Protein AF-A0A964UI06-F1 (afdb_monomer)

Mean predicted aligned error: 3.83 Å

Nearest PDB structures (foldseek):
  8apy-assembly1_A  TM=6.658E-01  e=3.697E+00  Gallus gallus
  7rxc-assembly1_K  TM=7.062E-01  e=7.215E+00  Gallus gallus
  7oye-assembly1_A  TM=6.646E-01  e=6.454E+00  Gallus gallus
  7bgn-assembly1_A  TM=5.496E-01  e=6.105E+00  Medicago truncatula
  2x0c-assembly1_A  TM=4.116E-01  e=6.824E+00  Mus musculus

Secondary structure (DSSP, 8-state):
--HHHHHHHHHHHHHHHHHHHHHHHHHHHHH-SSB-TT--HHHHHHHHHHHHHHHHHIIIII--HHHHHHHHHHHHHHHHHHHHHHHSPB-

Solvent-accessible surface area (backbone atoms only — not comparable to full-atom values): 4858 Å² total; per-residue (Å²): 130,57,74,68,61,49,49,53,52,52,48,52,48,47,20,55,49,44,37,60,66,37,42,66,56,43,52,52,58,69,72,39,84,46,39,63,84,86,60,56,63,69,61,46,50,53,51,30,51,55,27,44,51,48,22,50,43,23,62,76,70,65,67,45,67,67,55,26,52,26,33,41,28,48,24,52,36,39,43,52,45,47,53,54,50,70,74,31,52,77,117

Sequence (91 aa):
MDPIHLLALLYAINGLIAVLGYWPQIVKLYRAKERPEEFSLTGWSIWVYTTLITFTYATLINGDPLFMFVSGMYALGTVSIWALVLTRKRT

Stru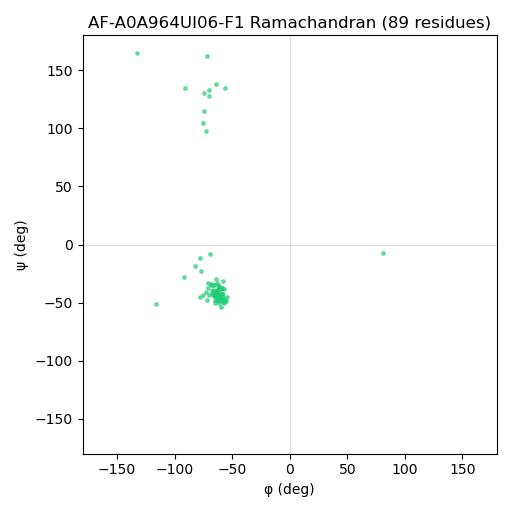cture (mmCIF, N/CA/C/O backbone):
data_AF-A0A964UI06-F1
#
_entry.id   AF-A0A964UI06-F1
#
loop_
_atom_site.group_PDB
_atom_site.id
_atom_site.type_symbol
_atom_site.label_atom_id
_atom_site.label_alt_id
_atom_site.label_comp_id
_atom_site.label_asym_id
_atom_site.label_entity_id
_atom_site.label_seq_id
_atom_site.pdbx_PDB_ins_code
_atom_site.Cartn_x
_atom_site.Cartn_y
_atom_site.Cartn_z
_atom_site.occupancy
_atom_site.B_iso_or_equiv
_atom_site.auth_seq_id
_atom_site.auth_comp_id
_atom_site.auth_asym_id
_atom_site.auth_atom_id
_atom_site.pdbx_PDB_model_num
ATOM 1 N N . MET A 1 1 ? 28.802 -0.885 -6.617 1.00 78.94 1 MET A N 1
ATOM 2 C CA . MET A 1 1 ? 27.411 -0.815 -7.105 1.00 78.94 1 MET A CA 1
ATOM 3 C C . MET A 1 1 ? 27.224 0.569 -7.683 1.00 78.94 1 MET A C 1
ATOM 5 O O . MET A 1 1 ? 27.572 1.527 -7.002 1.00 78.94 1 MET A O 1
ATOM 9 N N . ASP A 1 2 ? 26.800 0.680 -8.934 1.00 95.50 2 ASP A N 1
ATOM 10 C CA . ASP A 1 2 ? 26.488 1.973 -9.546 1.00 95.50 2 ASP A CA 1
ATOM 11 C C . ASP A 1 2 ? 25.188 2.567 -8.959 1.00 95.50 2 ASP A C 1
ATOM 13 O O . ASP A 1 2 ? 24.402 1.844 -8.333 1.00 95.50 2 ASP A O 1
ATOM 17 N N . PRO A 1 3 ? 24.950 3.880 -9.138 1.00 96.62 3 PRO A N 1
ATOM 18 C CA . PRO A 1 3 ? 23.816 4.562 -8.521 1.00 96.62 3 PRO A CA 1
ATOM 19 C C . PRO A 1 3 ? 22.444 3.982 -8.888 1.00 96.62 3 PRO A C 1
ATOM 21 O O . PRO A 1 3 ? 21.540 4.016 -8.056 1.00 96.62 3 PRO A O 1
ATOM 24 N N . ILE A 1 4 ? 22.280 3.431 -10.096 1.00 96.50 4 ILE A N 1
ATOM 25 C CA . ILE A 1 4 ? 20.993 2.907 -10.577 1.00 96.50 4 ILE A CA 1
ATOM 26 C C . ILE A 1 4 ? 20.648 1.613 -9.839 1.00 96.50 4 ILE A C 1
ATOM 28 O O . ILE A 1 4 ? 19.545 1.483 -9.305 1.00 96.50 4 ILE A O 1
ATOM 32 N N . HIS A 1 5 ? 21.601 0.685 -9.733 1.00 95.88 5 HIS A N 1
ATOM 33 C CA . HIS A 1 5 ? 21.389 -0.561 -8.992 1.00 95.88 5 HIS A CA 1
ATOM 34 C C . HIS A 1 5 ? 21.188 -0.316 -7.492 1.00 95.88 5 HIS A C 1
ATOM 36 O O . HIS A 1 5 ? 20.378 -1.000 -6.863 1.00 95.88 5 HIS A O 1
ATOM 42 N N . LEU A 1 6 ? 21.865 0.688 -6.924 1.00 97.44 6 LEU A N 1
ATOM 43 C CA . LEU A 1 6 ? 21.638 1.085 -5.534 1.00 97.44 6 LEU A CA 1
ATOM 44 C C . LEU A 1 6 ? 20.210 1.604 -5.326 1.00 97.44 6 LEU A C 1
ATOM 46 O O . LEU A 1 6 ? 19.545 1.196 -4.376 1.00 97.44 6 LEU A O 1
ATOM 50 N N . LEU A 1 7 ? 19.717 2.458 -6.226 1.00 97.69 7 LEU A N 1
ATOM 51 C CA . LEU A 1 7 ? 18.340 2.955 -6.197 1.00 97.69 7 LEU A CA 1
ATOM 52 C C . LEU A 1 7 ? 17.314 1.825 -6.328 1.00 97.69 7 LEU A C 1
ATOM 54 O O . LEU A 1 7 ? 16.356 1.794 -5.559 1.00 97.69 7 LEU A O 1
ATOM 58 N N . ALA A 1 8 ? 17.533 0.874 -7.238 1.00 97.31 8 ALA A N 1
ATOM 59 C CA . ALA A 1 8 ? 16.658 -0.286 -7.400 1.00 97.31 8 ALA A CA 1
ATOM 60 C C . ALA A 1 8 ? 16.598 -1.143 -6.123 1.00 97.31 8 ALA A C 1
ATOM 62 O O . ALA A 1 8 ? 15.515 -1.539 -5.688 1.00 97.31 8 ALA A O 1
ATOM 63 N N . LEU A 1 9 ? 17.746 -1.371 -5.475 1.00 97.69 9 LEU A N 1
ATOM 64 C CA . LEU A 1 9 ? 17.813 -2.096 -4.206 1.00 97.69 9 LEU A CA 1
ATOM 65 C C . LEU A 1 9 ? 17.074 -1.354 -3.084 1.00 97.69 9 LEU A C 1
ATOM 67 O O . LEU A 1 9 ? 16.269 -1.955 -2.374 1.00 97.69 9 LEU A O 1
ATOM 71 N N . LEU A 1 10 ? 17.313 -0.048 -2.934 1.00 97.94 10 LEU A N 1
ATOM 72 C CA . LEU A 1 10 ? 16.620 0.777 -1.940 1.00 97.94 10 LEU A CA 1
ATOM 73 C C . LEU A 1 10 ? 15.109 0.800 -2.185 1.00 97.94 10 LEU A C 1
ATOM 75 O O . LEU A 1 10 ? 14.328 0.737 -1.236 1.00 97.94 10 LEU A O 1
ATOM 79 N N . TYR A 1 11 ? 14.692 0.835 -3.448 1.00 97.62 11 TYR A N 1
ATOM 80 C CA . TYR A 1 11 ? 13.286 0.787 -3.819 1.00 97.62 11 TYR A CA 1
ATOM 81 C C . TYR A 1 11 ? 12.646 -0.572 -3.489 1.00 97.62 11 TYR A C 1
ATOM 83 O O . TYR A 1 11 ? 11.549 -0.608 -2.933 1.00 97.62 11 TYR A O 1
ATOM 91 N N . ALA A 1 12 ? 13.350 -1.686 -3.713 1.00 97.44 12 ALA A N 1
ATOM 92 C CA . ALA A 1 12 ? 12.896 -3.009 -3.275 1.00 97.44 12 ALA A CA 1
ATOM 93 C C . ALA A 1 12 ? 12.728 -3.073 -1.746 1.00 97.44 12 ALA A C 1
ATOM 95 O O . ALA A 1 12 ? 11.696 -3.521 -1.239 1.00 97.44 12 ALA A O 1
ATOM 96 N N . ILE A 1 13 ? 13.719 -2.566 -1.004 1.00 97.81 13 ILE A N 1
ATOM 97 C CA . ILE A 1 13 ? 13.682 -2.486 0.462 1.00 97.81 13 ILE A CA 1
ATOM 98 C C . ILE A 1 13 ? 12.518 -1.603 0.929 1.00 97.81 13 ILE A C 1
ATOM 100 O O . ILE A 1 13 ? 11.854 -1.949 1.904 1.00 97.81 13 ILE A O 1
ATOM 104 N N . ASN A 1 14 ? 12.215 -0.510 0.226 1.00 96.69 14 ASN A N 1
ATOM 105 C CA . ASN A 1 14 ? 11.081 0.355 0.546 1.00 96.69 14 ASN A CA 1
ATOM 106 C C . ASN A 1 14 ? 9.745 -0.412 0.554 1.00 96.69 14 ASN A C 1
ATOM 108 O O . ASN A 1 14 ? 8.930 -0.198 1.449 1.00 96.69 14 ASN A O 1
ATOM 112 N N . GLY A 1 15 ? 9.544 -1.362 -0.367 1.00 93.81 15 GLY A N 1
ATOM 113 C CA . GLY A 1 15 ? 8.373 -2.247 -0.340 1.00 93.81 15 GLY A CA 1
ATOM 114 C C . GLY A 1 15 ? 8.274 -3.069 0.954 1.00 93.81 15 GLY A C 1
ATOM 115 O O . GLY A 1 15 ? 7.206 -3.155 1.557 1.00 93.81 15 GLY A O 1
ATOM 116 N N . LEU A 1 16 ? 9.395 -3.613 1.436 1.00 94.69 16 LEU A N 1
ATOM 117 C CA . LEU A 1 16 ? 9.444 -4.353 2.705 1.00 94.69 16 LEU A CA 1
ATOM 118 C C . LEU A 1 16 ? 9.208 -3.438 3.914 1.00 94.69 16 LEU A C 1
ATOM 120 O O . LEU A 1 16 ? 8.450 -3.787 4.821 1.00 94.69 16 LEU A O 1
ATOM 124 N N . ILE A 1 17 ? 9.824 -2.252 3.912 1.00 95.81 17 ILE A N 1
ATOM 125 C CA . ILE A 1 17 ? 9.630 -1.235 4.951 1.00 95.81 17 ILE A CA 1
ATOM 126 C C . ILE A 1 17 ? 8.161 -0.818 5.021 1.00 95.81 17 ILE A C 1
ATOM 128 O O . ILE A 1 17 ? 7.650 -0.651 6.124 1.00 95.81 17 ILE A O 1
ATOM 132 N N . ALA A 1 18 ? 7.462 -0.704 3.888 1.00 91.50 18 ALA A N 1
ATOM 133 C CA . ALA A 1 18 ? 6.040 -0.377 3.875 1.00 91.50 18 ALA A CA 1
ATOM 134 C C . ALA A 1 18 ? 5.225 -1.393 4.694 1.00 91.50 18 ALA A C 1
ATOM 136 O O . ALA A 1 18 ? 4.504 -1.001 5.611 1.00 91.50 18 ALA A O 1
ATOM 137 N N . VAL A 1 19 ? 5.402 -2.699 4.453 1.00 90.94 19 VAL A N 1
A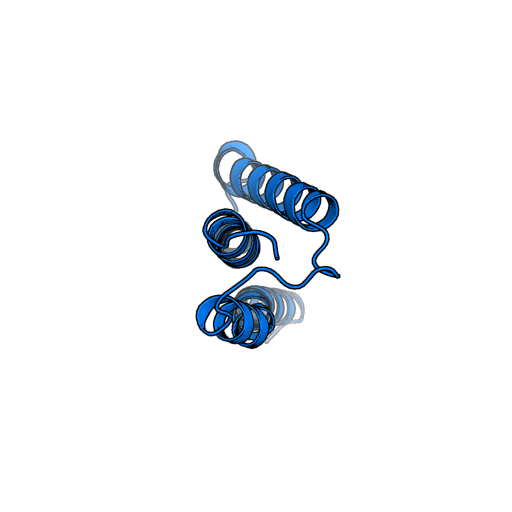TOM 138 C CA . VAL A 1 19 ? 4.710 -3.758 5.219 1.00 90.94 19 VAL A CA 1
ATOM 139 C C . VAL A 1 19 ? 5.057 -3.697 6.706 1.00 90.94 19 VAL A C 1
ATOM 141 O O . VAL A 1 19 ? 4.161 -3.757 7.552 1.00 90.94 19 VAL A O 1
ATOM 144 N N . LEU A 1 20 ? 6.340 -3.530 7.037 1.00 93.25 20 LEU A N 1
ATOM 145 C CA . LEU A 1 20 ? 6.783 -3.380 8.426 1.00 93.25 20 LEU A CA 1
ATOM 146 C C . LEU A 1 20 ? 6.197 -2.125 9.086 1.00 93.25 20 LEU A C 1
ATOM 148 O O . LEU A 1 20 ? 5.861 -2.160 10.267 1.00 93.25 20 LEU A O 1
ATOM 152 N N . GLY A 1 21 ? 6.019 -1.041 8.332 1.00 93.31 21 GLY A N 1
ATOM 153 C CA . GLY A 1 21 ? 5.382 0.190 8.794 1.00 93.31 21 GLY A CA 1
ATOM 154 C C . GLY A 1 21 ? 3.896 0.009 9.105 1.00 93.31 21 GLY A C 1
ATOM 155 O O . GLY A 1 21 ? 3.395 0.585 10.070 1.00 93.31 21 GLY A O 1
ATOM 156 N N . TYR A 1 22 ? 3.196 -0.843 8.353 1.00 93.19 22 TYR A N 1
ATOM 157 C CA . TYR A 1 22 ? 1.796 -1.185 8.624 1.00 93.19 22 TYR A CA 1
ATOM 158 C C . TYR A 1 22 ? 1.629 -2.171 9.791 1.00 93.19 22 TYR A C 1
ATOM 160 O O . TYR A 1 22 ? 0.570 -2.203 10.424 1.00 93.19 22 TYR A O 1
ATOM 168 N N . TRP A 1 23 ? 2.663 -2.953 10.118 1.00 93.38 23 TRP A N 1
ATOM 169 C CA . TRP A 1 23 ? 2.593 -4.024 11.116 1.00 93.38 23 TRP A CA 1
ATOM 170 C C . TRP A 1 23 ? 2.098 -3.579 12.507 1.00 93.38 23 TRP A C 1
ATOM 172 O O . TRP A 1 23 ? 1.160 -4.202 13.017 1.00 93.38 23 TRP A O 1
ATOM 182 N N . PRO A 1 24 ? 2.610 -2.495 13.133 1.00 92.88 24 PRO A N 1
ATOM 183 C CA . PRO A 1 24 ? 2.119 -2.047 14.437 1.00 92.88 24 PRO A CA 1
ATOM 184 C C . PRO A 1 24 ? 0.627 -1.705 14.422 1.00 92.88 24 PRO A C 1
ATOM 186 O O . PRO A 1 24 ? -0.098 -2.010 15.372 1.00 92.88 24 PRO A O 1
ATOM 189 N N . GLN A 1 25 ? 0.151 -1.105 13.329 1.00 90.81 25 GLN A N 1
ATOM 190 C CA . GLN A 1 25 ? -1.246 -0.722 13.176 1.00 90.81 25 GLN A CA 1
ATOM 191 C C . GLN A 1 25 ? -2.149 -1.940 12.963 1.00 90.81 25 GLN A C 1
ATOM 193 O O . GLN A 1 25 ? -3.210 -2.021 13.584 1.00 90.81 25 GLN A O 1
ATOM 198 N N . ILE A 1 26 ? -1.700 -2.912 12.165 1.00 92.00 26 ILE A N 1
ATOM 199 C CA . ILE A 1 26 ? -2.363 -4.210 11.989 1.00 92.00 26 ILE A CA 1
ATOM 200 C C . ILE A 1 26 ? -2.498 -4.917 13.340 1.00 92.00 26 ILE A C 1
ATOM 202 O O . ILE A 1 26 ? -3.600 -5.312 13.711 1.00 92.00 26 ILE A O 1
ATOM 206 N N . VAL A 1 27 ? -1.418 -5.015 14.123 1.00 92.94 27 VAL A N 1
ATOM 207 C CA . VAL A 1 27 ? -1.442 -5.657 15.450 1.00 92.94 27 VAL A CA 1
ATOM 208 C C . VAL A 1 27 ? -2.379 -4.921 16.409 1.00 92.94 27 VAL A C 1
ATOM 210 O O . VAL A 1 27 ? -3.162 -5.567 17.113 1.00 92.94 27 VAL A O 1
ATOM 213 N N . LYS A 1 28 ? -2.343 -3.582 16.427 1.00 90.12 28 LYS A N 1
ATOM 214 C CA . LYS A 1 28 ? -3.238 -2.763 17.258 1.00 90.12 28 LYS A CA 1
ATOM 215 C C . LYS A 1 28 ? -4.707 -3.025 16.914 1.00 90.12 28 LYS A C 1
ATOM 217 O O . LYS A 1 28 ? -5.496 -3.292 17.815 1.00 90.12 28 LYS A O 1
ATOM 222 N N . LEU A 1 29 ? -5.064 -3.006 15.629 1.00 89.31 29 LEU A N 1
ATOM 223 C CA . LEU A 1 29 ? -6.428 -3.269 15.149 1.00 89.31 29 LEU A CA 1
ATOM 224 C C . LEU A 1 29 ? -6.858 -4.724 15.345 1.00 89.31 29 LEU A C 1
ATOM 226 O O . LEU A 1 29 ? -8.026 -4.995 15.610 1.00 89.31 29 LEU A O 1
ATOM 230 N N . TYR A 1 30 ? -5.925 -5.666 15.227 1.00 89.44 30 TYR A N 1
ATOM 231 C CA . TYR A 1 30 ? -6.198 -7.080 15.443 1.00 89.44 30 TYR A CA 1
ATOM 232 C C . TYR A 1 30 ? -6.542 -7.380 16.908 1.00 89.44 30 TYR A C 1
ATOM 234 O O . TYR A 1 30 ? -7.434 -8.184 17.185 1.00 89.44 30 TYR A O 1
ATOM 242 N N . ARG A 1 31 ? -5.852 -6.715 17.842 1.00 89.94 31 ARG A N 1
ATOM 243 C CA . ARG A 1 31 ? -6.072 -6.852 19.291 1.00 89.94 31 ARG A CA 1
ATOM 244 C C . ARG A 1 31 ? -7.229 -5.999 19.816 1.00 89.94 31 ARG A C 1
ATOM 246 O O . ARG A 1 31 ? -7.725 -6.269 20.907 1.00 89.94 31 ARG A O 1
ATOM 253 N N . ALA A 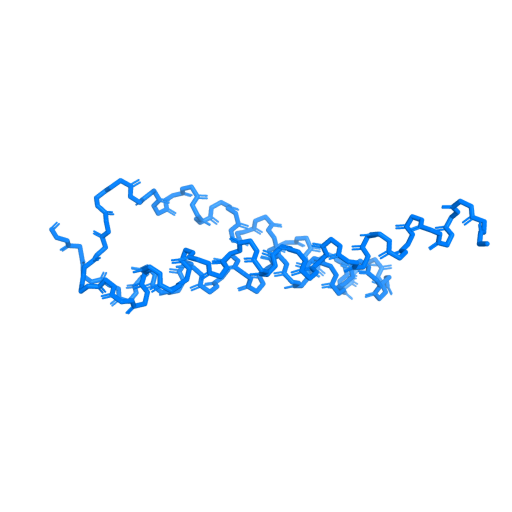1 32 ? -7.655 -4.980 19.074 1.00 86.00 32 ALA A N 1
ATOM 254 C CA . ALA A 1 32 ? -8.777 -4.139 19.461 1.00 86.00 32 ALA A CA 1
ATOM 255 C C . ALA A 1 32 ? -10.105 -4.912 19.357 1.00 86.00 32 ALA A C 1
ATOM 257 O O . ALA A 1 32 ? -10.385 -5.574 18.355 1.00 86.00 32 ALA A O 1
ATOM 258 N N . LYS A 1 33 ? -10.939 -4.825 20.403 1.00 79.88 33 LYS A N 1
ATOM 259 C CA . LYS A 1 33 ? -12.293 -5.411 20.396 1.00 79.88 33 LYS A CA 1
ATOM 260 C C . LYS A 1 33 ? -13.234 -4.645 19.467 1.00 79.88 33 LYS A C 1
ATOM 262 O O . LYS A 1 33 ? -14.089 -5.246 18.823 1.00 79.88 33 LYS A O 1
ATOM 267 N N . GLU A 1 34 ? -13.020 -3.341 19.364 1.00 82.62 34 GLU A N 1
ATOM 268 C CA . GLU A 1 34 ? -13.822 -2.409 18.580 1.00 82.62 34 GLU A CA 1
ATOM 269 C C . GLU A 1 34 ? -12.926 -1.499 17.745 1.00 82.62 34 GLU A C 1
ATOM 271 O O . GLU A 1 34 ? -11.711 -1.405 17.958 1.00 82.62 34 GLU A O 1
ATOM 276 N N . ARG A 1 35 ? -13.528 -0.835 16.760 1.00 78.94 35 ARG A N 1
ATOM 277 C CA . ARG A 1 35 ? -12.816 0.125 15.924 1.00 78.94 35 ARG A CA 1
ATOM 278 C C . ARG A 1 35 ? -12.554 1.422 16.708 1.00 78.94 35 ARG A C 1
ATOM 280 O O . ARG A 1 35 ? -13.521 1.998 17.193 1.00 78.94 35 ARG A O 1
ATOM 287 N N . PRO A 1 36 ? -11.316 1.957 16.731 1.00 78.06 36 PRO A N 1
ATOM 288 C CA . PRO A 1 36 ? -11.055 3.277 17.307 1.00 78.06 36 PRO A CA 1
ATOM 289 C C . PRO A 1 36 ? -11.920 4.357 16.637 1.00 78.06 36 PRO A C 1
ATOM 291 O O . PRO A 1 36 ? -11.998 4.390 15.406 1.00 78.06 36 PRO A O 1
ATOM 294 N N . GLU A 1 37 ? -12.538 5.253 17.410 1.00 76.19 37 GLU A N 1
ATOM 295 C CA . GLU A 1 37 ? -13.386 6.330 16.867 1.00 76.19 37 GLU A CA 1
ATOM 296 C C . GLU A 1 37 ? -12.625 7.255 15.908 1.00 76.19 37 GLU A C 1
ATOM 298 O O . GLU A 1 37 ? -13.147 7.636 14.862 1.00 76.19 37 GLU A O 1
ATOM 303 N N . GLU A 1 38 ? -11.356 7.531 16.216 1.00 80.44 38 GLU A N 1
ATOM 304 C CA . GLU A 1 38 ? -10.452 8.363 15.411 1.00 80.44 38 GLU A CA 1
ATOM 305 C C . GLU A 1 38 ? -10.040 7.706 14.080 1.00 80.44 38 GLU A C 1
ATOM 307 O O . GLU A 1 38 ? -9.389 8.328 13.236 1.00 80.44 38 GLU A O 1
ATOM 312 N N . PHE A 1 39 ? -10.390 6.435 13.861 1.00 83.81 39 PHE A N 1
ATOM 313 C CA . PHE A 1 39 ? -10.014 5.730 12.645 1.00 83.81 39 PHE A CA 1
ATOM 314 C C . PHE A 1 39 ? -10.872 6.181 11.452 1.00 83.81 39 PHE A C 1
ATOM 316 O O . PHE A 1 39 ? -12.021 5.763 11.280 1.00 83.81 39 PHE A O 1
ATOM 323 N N . SER A 1 40 ? -10.281 6.993 10.572 1.00 87.81 40 SER A N 1
ATOM 324 C CA . SER A 1 40 ? -10.937 7.470 9.349 1.00 87.81 40 SER A CA 1
ATOM 325 C C . SER A 1 40 ? -11.064 6.367 8.294 1.00 87.81 40 SER A C 1
ATOM 327 O O . SER A 1 40 ? -10.144 6.122 7.512 1.00 87.81 40 SER A O 1
ATOM 329 N N . LEU A 1 41 ? -12.235 5.725 8.230 1.00 86.12 41 LEU A N 1
ATOM 330 C CA . LEU A 1 41 ? -12.563 4.777 7.159 1.00 86.12 41 LEU A CA 1
ATOM 331 C C . LEU A 1 41 ? -12.390 5.397 5.772 1.00 86.12 41 LEU A C 1
ATOM 333 O O . LEU A 1 41 ? -11.796 4.772 4.903 1.00 86.12 41 LEU A O 1
ATOM 337 N N . THR A 1 42 ? -12.881 6.620 5.571 1.00 90.44 42 THR A N 1
ATOM 338 C CA . THR A 1 42 ? -12.800 7.312 4.279 1.00 90.44 42 THR A CA 1
ATOM 339 C C . THR A 1 42 ? -11.352 7.524 3.852 1.00 90.44 42 THR A C 1
ATOM 341 O O . THR A 1 42 ? -11.011 7.246 2.705 1.00 90.44 42 THR A O 1
ATOM 344 N N . GLY A 1 43 ? -10.486 7.953 4.776 1.00 91.44 43 GLY A N 1
ATOM 345 C CA . GLY A 1 43 ? -9.063 8.136 4.492 1.00 91.44 43 GLY A CA 1
ATOM 346 C C . GLY A 1 43 ? -8.390 6.829 4.077 1.00 91.44 43 GLY A C 1
ATOM 347 O O . GLY A 1 43 ? -7.692 6.786 3.067 1.00 91.44 43 GLY A O 1
ATOM 348 N N . TRP A 1 44 ? -8.653 5.740 4.802 1.00 91.94 44 TRP A N 1
ATOM 349 C CA . TRP A 1 44 ? -8.101 4.427 4.457 1.00 91.94 44 TRP A CA 1
ATOM 350 C C . TRP A 1 44 ? -8.674 3.851 3.162 1.00 91.94 44 TRP A C 1
ATOM 352 O O . TRP A 1 44 ? -7.923 3.242 2.405 1.00 91.94 44 TRP A O 1
ATOM 362 N N . SER A 1 45 ? -9.949 4.096 2.853 1.00 93.75 45 SER A N 1
ATOM 363 C CA . SER A 1 45 ? -10.536 3.717 1.564 1.00 93.75 45 SER A CA 1
ATOM 364 C C . SER A 1 45 ? -9.802 4.383 0.398 1.00 93.75 45 SER A C 1
ATOM 366 O O . SER A 1 45 ? -9.503 3.713 -0.584 1.00 93.75 45 SER A O 1
ATOM 368 N N . ILE A 1 46 ? -9.456 5.673 0.509 1.00 96.50 46 ILE A N 1
ATOM 369 C CA . ILE A 1 46 ? -8.685 6.376 -0.532 1.00 96.50 46 ILE A CA 1
ATOM 370 C C . ILE A 1 46 ? -7.335 5.685 -0.754 1.00 96.50 46 ILE A C 1
ATOM 372 O O . ILE A 1 46 ? -6.991 5.392 -1.895 1.00 96.50 46 ILE A O 1
ATOM 376 N N . TRP A 1 47 ? -6.605 5.365 0.318 1.00 95.75 47 TRP A N 1
ATOM 377 C CA . TRP A 1 47 ? -5.321 4.660 0.223 1.00 95.75 47 TRP A CA 1
ATOM 378 C C . TRP A 1 47 ? -5.437 3.265 -0.393 1.00 95.75 47 TRP A C 1
ATOM 380 O O . TRP A 1 47 ? -4.584 2.869 -1.186 1.00 95.75 47 TRP A O 1
ATOM 390 N N . VAL A 1 48 ? -6.494 2.523 -0.066 1.00 96.50 48 VAL A N 1
ATOM 391 C CA . VAL A 1 48 ? -6.765 1.225 -0.697 1.00 96.50 48 VAL A CA 1
ATOM 392 C C . VAL A 1 48 ? -6.988 1.396 -2.197 1.00 96.50 48 VAL A C 1
ATOM 394 O O . VAL A 1 48 ? -6.336 0.721 -2.989 1.00 96.50 48 VAL A O 1
ATOM 397 N N . TYR A 1 49 ? -7.854 2.323 -2.616 1.00 97.62 49 TYR A N 1
ATOM 398 C CA . TYR A 1 49 ? -8.123 2.524 -4.040 1.00 97.62 49 TYR A CA 1
ATOM 399 C C . TYR A 1 49 ? -6.877 2.966 -4.810 1.00 97.62 49 TYR A C 1
ATOM 401 O O . TYR A 1 49 ? -6.595 2.416 -5.873 1.00 97.62 49 TYR A O 1
ATOM 409 N N . THR A 1 50 ? -6.102 3.915 -4.284 1.00 98.00 50 THR A N 1
ATOM 410 C CA . THR A 1 50 ? -4.907 4.412 -4.981 1.00 98.00 50 THR A CA 1
ATOM 411 C C . THR A 1 50 ? -3.833 3.336 -5.113 1.00 98.00 50 THR A C 1
ATOM 413 O O . THR A 1 50 ? -3.252 3.179 -6.190 1.00 98.00 50 THR A O 1
ATOM 416 N N . THR A 1 51 ? -3.589 2.549 -4.064 1.00 97.69 51 THR A N 1
ATOM 417 C CA . THR A 1 51 ? -2.592 1.467 -4.106 1.00 97.69 51 THR A CA 1
ATOM 418 C C . THR A 1 51 ? -3.039 0.297 -4.980 1.00 97.69 51 THR A C 1
ATOM 420 O O . THR A 1 51 ? -2.220 -0.225 -5.734 1.00 97.69 51 THR A O 1
ATOM 423 N N . LEU A 1 52 ? -4.329 -0.061 -4.978 1.00 98.25 52 LEU A N 1
ATOM 424 C CA . LEU A 1 52 ? -4.878 -1.075 -5.885 1.00 98.25 52 LEU A CA 1
ATOM 425 C C . LEU A 1 52 ? -4.807 -0.640 -7.350 1.00 98.25 52 LEU A C 1
ATOM 427 O O . LEU A 1 52 ? -4.389 -1.437 -8.189 1.00 98.25 52 LEU A O 1
ATOM 431 N N . ILE A 1 53 ? -5.157 0.610 -7.670 1.00 98.56 53 ILE A N 1
ATOM 432 C CA . ILE A 1 53 ? -5.009 1.153 -9.030 1.00 98.56 53 ILE A CA 1
ATOM 433 C C . ILE A 1 53 ? -3.536 1.116 -9.448 1.00 98.56 53 ILE A C 1
ATOM 435 O O . ILE A 1 53 ? -3.226 0.654 -10.542 1.00 98.56 53 ILE A O 1
ATOM 439 N N . THR A 1 54 ? -2.626 1.534 -8.565 1.00 98.44 54 THR A N 1
ATOM 440 C CA . THR A 1 54 ? -1.181 1.541 -8.840 1.00 98.44 54 THR A CA 1
ATOM 441 C C . THR A 1 54 ? -0.648 0.133 -9.096 1.00 98.44 54 THR A C 1
ATOM 443 O O . THR A 1 54 ? 0.055 -0.083 -10.079 1.00 98.44 54 THR A O 1
ATOM 446 N N . PHE A 1 55 ? -1.014 -0.839 -8.259 1.00 98.44 55 PHE A N 1
ATOM 447 C CA . PHE A 1 55 ? -0.609 -2.233 -8.436 1.00 98.44 55 PHE A CA 1
ATOM 448 C C . PHE A 1 55 ? -1.211 -2.850 -9.706 1.00 98.44 55 PHE A C 1
ATOM 450 O O . PHE A 1 55 ? -0.519 -3.534 -10.459 1.00 98.44 55 PHE A O 1
ATOM 457 N N . THR A 1 56 ? -2.479 -2.558 -10.000 1.00 98.50 56 THR A N 1
ATOM 458 C CA . THR A 1 56 ? -3.147 -3.016 -11.229 1.00 98.50 56 THR A CA 1
ATOM 459 C C . THR A 1 56 ? -2.481 -2.423 -12.471 1.00 98.50 56 THR A C 1
ATOM 461 O O . THR A 1 56 ? -2.230 -3.129 -13.441 1.00 98.50 56 THR A O 1
ATOM 464 N N . TYR A 1 57 ? -2.117 -1.142 -12.437 1.00 98.56 57 TYR A N 1
ATOM 465 C CA . TYR A 1 57 ? -1.354 -0.507 -13.509 1.00 98.56 57 TYR A CA 1
ATOM 466 C C . TYR A 1 57 ? 0.0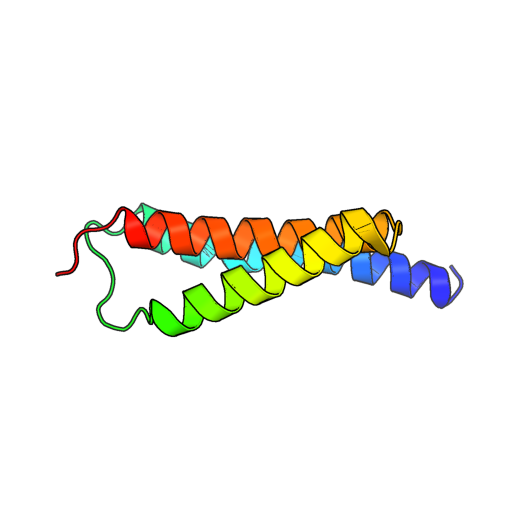40 -1.135 -13.661 1.00 98.56 57 TYR A C 1
ATOM 468 O O . TYR A 1 57 ? 0.451 -1.459 -14.776 1.00 98.56 57 TYR A O 1
ATOM 476 N N . ALA A 1 58 ? 0.754 -1.353 -12.552 1.00 98.38 58 ALA A N 1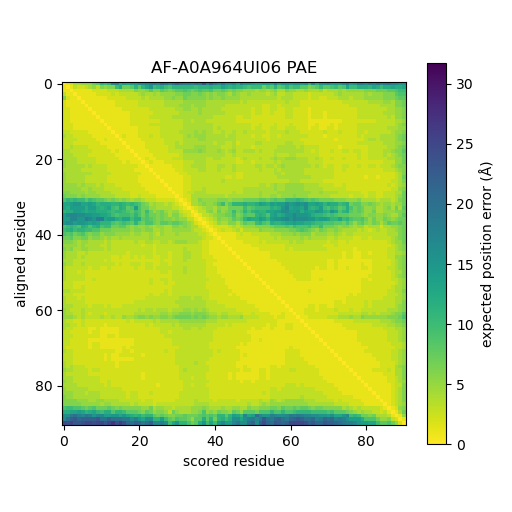
ATOM 477 C CA . ALA A 1 58 ? 2.076 -1.973 -12.567 1.00 98.38 58 ALA A CA 1
ATOM 478 C C . ALA A 1 58 ? 2.040 -3.372 -13.203 1.00 98.38 58 ALA A C 1
ATOM 480 O O . ALA A 1 58 ? 2.908 -3.706 -14.008 1.00 98.38 58 ALA A O 1
ATOM 481 N N . THR A 1 59 ? 1.015 -4.159 -12.867 1.00 98.31 59 THR A N 1
ATOM 482 C CA . THR A 1 59 ? 0.844 -5.548 -13.318 1.00 98.31 59 THR A CA 1
ATOM 483 C C . THR A 1 59 ? 0.325 -5.670 -14.748 1.00 98.31 59 THR A C 1
ATOM 485 O O . THR A 1 59 ? 0.857 -6.475 -15.507 1.00 98.31 59 THR A O 1
ATOM 488 N N . LEU A 1 60 ? -0.691 -4.891 -15.131 1.00 98.31 60 LEU A N 1
ATOM 489 C CA . LEU A 1 60 ? -1.369 -5.048 -16.424 1.00 98.31 60 LEU A CA 1
ATOM 490 C C . LEU A 1 60 ? -0.783 -4.186 -17.544 1.00 98.31 60 LEU A C 1
ATOM 492 O O . LEU A 1 60 ? -0.918 -4.550 -18.708 1.00 98.31 60 LEU A O 1
ATOM 496 N N . ILE A 1 61 ? -0.177 -3.042 -17.210 1.00 98.31 61 ILE A N 1
ATOM 497 C CA . ILE A 1 61 ? 0.270 -2.051 -18.200 1.00 98.31 61 ILE A CA 1
ATOM 498 C C . ILE A 1 61 ? 1.790 -1.891 -18.182 1.00 98.31 61 ILE A C 1
ATOM 500 O O . ILE A 1 61 ? 2.417 -1.967 -19.234 1.00 98.31 61 ILE A O 1
ATOM 504 N N . ASN A 1 62 ? 2.393 -1.668 -17.009 1.00 98.06 62 ASN A N 1
ATOM 505 C CA . ASN A 1 62 ? 3.813 -1.313 -16.936 1.00 98.06 62 ASN A CA 1
ATOM 506 C C . ASN A 1 62 ? 4.760 -2.499 -17.176 1.00 98.06 62 ASN A C 1
ATOM 508 O O . ASN A 1 62 ? 5.771 -2.349 -17.853 1.00 98.06 62 ASN A O 1
ATOM 512 N N . GLY A 1 63 ? 4.483 -3.667 -16.591 1.00 96.69 63 GLY A N 1
ATOM 513 C CA . GLY A 1 63 ? 5.309 -4.860 -16.805 1.00 96.69 63 GLY A CA 1
ATOM 514 C C . GLY A 1 63 ? 6.597 -4.949 -15.966 1.00 96.69 63 GLY A C 1
ATOM 515 O O . GLY A 1 63 ? 7.229 -6.000 -15.970 1.00 96.69 63 GLY A O 1
ATOM 516 N N . ASP A 1 64 ? 6.974 -3.908 -15.212 1.00 97.56 64 ASP A N 1
ATOM 517 C CA . ASP A 1 64 ? 8.172 -3.903 -14.351 1.00 97.56 64 ASP A CA 1
ATOM 518 C C . ASP A 1 64 ? 7.972 -4.746 -13.067 1.00 97.56 64 ASP A C 1
ATOM 520 O O . ASP A 1 64 ? 7.178 -4.352 -12.202 1.00 97.56 64 ASP A O 1
ATOM 524 N N . PRO A 1 65 ? 8.717 -5.857 -12.877 1.00 97.81 65 PRO A N 1
ATOM 525 C CA . PRO A 1 65 ? 8.565 -6.728 -11.710 1.00 97.81 65 PRO A CA 1
ATOM 526 C C . PRO A 1 65 ? 8.899 -6.057 -10.373 1.00 97.81 65 PRO A C 1
ATOM 528 O O . PRO A 1 65 ? 8.280 -6.371 -9.354 1.00 97.81 65 PRO A O 1
ATOM 531 N N . LEU A 1 66 ? 9.863 -5.134 -10.352 1.00 98.00 66 LEU A N 1
ATOM 532 C CA . LEU A 1 66 ? 10.238 -4.407 -9.145 1.00 98.00 66 LEU A CA 1
ATOM 533 C C . LEU A 1 66 ? 9.122 -3.435 -8.752 1.00 98.00 66 LEU A C 1
ATOM 535 O O . LEU A 1 66 ? 8.736 -3.380 -7.581 1.00 98.00 66 LEU A O 1
ATOM 539 N N . PHE A 1 67 ? 8.545 -2.721 -9.721 1.00 98.31 67 PHE A N 1
ATOM 540 C CA . PHE A 1 67 ? 7.398 -1.857 -9.442 1.00 98.31 67 PHE A CA 1
ATOM 541 C C . PHE A 1 67 ? 6.166 -2.656 -9.007 1.00 98.31 67 PHE A C 1
ATOM 543 O O . PHE A 1 67 ? 5.488 -2.260 -8.055 1.00 98.31 67 PHE A O 1
ATOM 550 N N . MET A 1 68 ? 5.894 -3.799 -9.645 1.00 98.38 68 MET A N 1
ATOM 551 C CA . MET A 1 68 ? 4.826 -4.713 -9.223 1.00 98.38 68 MET A CA 1
ATOM 552 C C . MET A 1 68 ? 5.021 -5.171 -7.779 1.00 98.38 68 MET A C 1
ATOM 554 O O . MET A 1 68 ? 4.083 -5.110 -6.987 1.00 98.38 68 MET A O 1
ATOM 558 N N . PHE A 1 69 ? 6.237 -5.591 -7.419 1.00 98.12 69 PHE A N 1
ATOM 559 C CA . PHE A 1 69 ? 6.554 -6.025 -6.062 1.00 98.12 69 PHE A CA 1
ATOM 560 C C . PHE A 1 69 ? 6.298 -4.908 -5.046 1.00 98.12 69 PHE A C 1
ATOM 562 O O . PHE A 1 69 ? 5.543 -5.101 -4.093 1.00 98.12 69 PHE A O 1
ATOM 569 N N . VAL A 1 70 ? 6.877 -3.723 -5.264 1.00 98.12 70 VAL A N 1
ATOM 570 C CA . VAL A 1 70 ? 6.764 -2.612 -4.311 1.00 98.12 70 VAL A CA 1
ATOM 571 C C . VAL A 1 70 ? 5.316 -2.141 -4.192 1.00 98.12 70 VAL A C 1
ATOM 573 O O . VAL A 1 70 ? 4.792 -2.078 -3.082 1.00 98.12 70 VAL A O 1
ATOM 576 N N . SER A 1 71 ? 4.632 -1.871 -5.306 1.00 98.25 71 SER A N 1
ATOM 577 C CA . SER A 1 71 ? 3.222 -1.448 -5.279 1.00 98.25 71 SER A CA 1
ATOM 578 C C . SER A 1 71 ? 2.298 -2.511 -4.670 1.00 98.25 71 SER A C 1
ATOM 580 O O . SER A 1 71 ? 1.386 -2.163 -3.917 1.00 98.25 71 SER A O 1
ATOM 582 N N . GLY A 1 72 ? 2.578 -3.797 -4.900 1.00 98.06 72 GLY A N 1
ATOM 583 C CA . GLY A 1 72 ? 1.866 -4.915 -4.283 1.00 98.06 72 GLY A CA 1
ATOM 584 C C . GLY A 1 72 ? 2.020 -4.957 -2.762 1.00 98.06 72 GLY A C 1
ATOM 585 O O . GLY A 1 72 ? 1.040 -5.193 -2.058 1.00 98.06 72 GLY A O 1
ATOM 586 N N . MET A 1 73 ? 3.207 -4.650 -2.230 1.00 97.94 73 MET A N 1
ATOM 587 C CA . MET A 1 73 ? 3.431 -4.549 -0.780 1.00 97.94 73 MET A CA 1
ATOM 588 C C . MET A 1 73 ? 2.625 -3.406 -0.137 1.00 97.94 73 MET A C 1
ATOM 590 O O . MET A 1 73 ? 2.045 -3.583 0.939 1.00 97.94 73 MET A O 1
ATOM 594 N N . TYR A 1 74 ? 2.522 -2.253 -0.807 1.00 97.31 74 TYR A N 1
ATOM 595 C CA . TYR A 1 74 ? 1.662 -1.149 -0.356 1.00 97.31 74 TYR A CA 1
ATOM 596 C C . TYR A 1 74 ? 0.173 -1.519 -0.403 1.00 97.31 74 TYR A C 1
ATOM 598 O O . TYR A 1 74 ? -0.564 -1.254 0.554 1.00 97.31 74 TYR A O 1
ATOM 606 N N . ALA A 1 75 ? -0.272 -2.156 -1.489 1.00 97.69 75 ALA A N 1
ATOM 607 C CA . ALA A 1 75 ? -1.646 -2.633 -1.618 1.00 97.69 75 ALA A CA 1
ATOM 608 C C . ALA A 1 75 ? -1.981 -3.658 -0.523 1.00 97.69 75 ALA A C 1
ATOM 610 O O . ALA A 1 75 ? -2.998 -3.526 0.153 1.00 97.69 75 ALA A O 1
ATOM 611 N N . LEU A 1 76 ? -1.090 -4.620 -0.264 1.00 96.69 76 LEU A N 1
ATOM 612 C CA . LEU A 1 76 ? -1.257 -5.618 0.792 1.00 96.69 76 LEU A CA 1
ATOM 613 C C . LEU A 1 76 ? -1.457 -4.967 2.167 1.00 96.69 76 LEU A C 1
ATOM 615 O O . LEU A 1 76 ? -2.386 -5.328 2.893 1.00 96.69 76 LEU A O 1
ATOM 619 N N . GLY A 1 77 ? -0.607 -4.006 2.529 1.00 95.19 77 GLY A N 1
ATOM 620 C CA . GLY A 1 77 ? -0.676 -3.343 3.829 1.00 95.19 77 GLY A CA 1
ATOM 621 C C . GLY A 1 77 ? -1.954 -2.526 4.027 1.00 95.19 77 GLY A C 1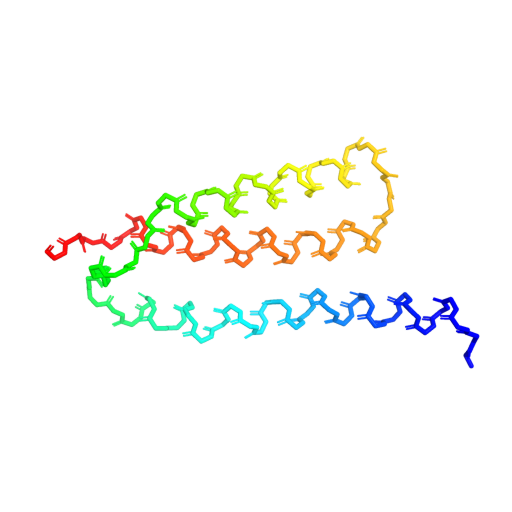
ATOM 622 O O . GLY A 1 77 ? -2.646 -2.682 5.038 1.00 95.19 77 GLY A O 1
ATOM 623 N N . THR A 1 78 ? -2.308 -1.700 3.042 1.00 95.75 78 THR A N 1
ATOM 624 C CA . THR A 1 78 ? -3.516 -0.860 3.105 1.00 95.75 78 THR A CA 1
ATOM 625 C C . THR A 1 78 ? -4.799 -1.692 3.097 1.00 95.75 78 THR A C 1
ATOM 627 O O . THR A 1 78 ? -5.680 -1.450 3.927 1.00 95.75 78 THR A O 1
ATOM 630 N N . VAL A 1 79 ? -4.885 -2.719 2.242 1.00 95.56 79 VAL A N 1
ATOM 631 C CA . VAL A 1 79 ? -6.023 -3.652 2.198 1.00 95.56 79 VAL A CA 1
ATOM 632 C C . VAL A 1 79 ? -6.152 -4.415 3.513 1.00 95.56 79 VAL A C 1
ATOM 634 O O . VAL A 1 79 ? -7.261 -4.534 4.028 1.00 95.56 79 VAL A O 1
ATOM 637 N N . SER A 1 80 ? -5.045 -4.878 4.101 1.00 94.38 80 SER A N 1
ATOM 638 C CA . SER A 1 80 ? -5.069 -5.598 5.384 1.00 94.38 80 SER A CA 1
ATOM 639 C C . SER A 1 80 ? -5.633 -4.735 6.511 1.00 94.38 80 SER A C 1
ATOM 641 O O . SER A 1 80 ? -6.492 -5.183 7.273 1.00 94.38 80 SER A O 1
ATOM 643 N N . ILE A 1 81 ? -5.186 -3.480 6.606 1.00 93.19 81 ILE A N 1
ATOM 644 C CA . ILE A 1 81 ? -5.688 -2.530 7.603 1.00 93.19 81 ILE A CA 1
ATOM 645 C C . ILE A 1 81 ? -7.178 -2.262 7.386 1.00 93.19 81 ILE A C 1
ATOM 647 O O . ILE A 1 81 ? -7.964 -2.350 8.330 1.00 93.19 81 ILE A O 1
ATOM 651 N N . TRP A 1 82 ? -7.578 -1.965 6.151 1.00 93.06 82 TRP A N 1
ATOM 652 C CA . TRP A 1 82 ? -8.964 -1.645 5.827 1.00 93.06 82 TRP A CA 1
ATOM 653 C C . TRP A 1 82 ? -9.906 -2.828 6.077 1.00 93.06 82 TRP A C 1
ATOM 655 O O . TRP A 1 82 ? -10.934 -2.663 6.734 1.00 93.06 82 TRP A O 1
ATOM 665 N N . ALA A 1 83 ? -9.518 -4.036 5.659 1.00 91.69 83 ALA A N 1
ATOM 666 C CA . ALA A 1 83 ? -10.271 -5.261 5.911 1.00 91.69 83 ALA A CA 1
ATOM 667 C C . ALA A 1 83 ? -10.435 -5.525 7.413 1.00 91.69 83 ALA A C 1
ATOM 669 O O . ALA A 1 83 ? -11.550 -5.773 7.875 1.00 91.69 83 ALA A O 1
ATOM 670 N N . LEU A 1 84 ? -9.358 -5.396 8.201 1.00 91.31 84 LEU A N 1
ATOM 671 C CA . LEU A 1 84 ? -9.446 -5.536 9.655 1.00 91.31 84 LEU A CA 1
ATOM 672 C C . LEU A 1 84 ? -10.440 -4.542 10.243 1.00 91.31 84 LEU A C 1
ATOM 674 O O . LEU A 1 84 ? -11.277 -4.931 11.052 1.00 91.31 84 LEU A O 1
ATOM 678 N N . VAL A 1 85 ? -10.399 -3.286 9.812 1.00 89.12 85 VAL A N 1
ATOM 679 C CA . VAL A 1 85 ? -11.290 -2.242 10.325 1.00 89.12 85 VAL A CA 1
ATOM 680 C C . VAL A 1 85 ? -12.753 -2.531 9.999 1.00 89.12 85 VAL A C 1
ATOM 682 O O . VAL A 1 85 ? -13.605 -2.331 10.863 1.00 89.12 85 VAL A O 1
ATOM 685 N N . LEU A 1 86 ? -13.050 -3.025 8.795 1.00 87.50 86 LEU A N 1
ATOM 686 C CA . LEU A 1 86 ? -14.412 -3.394 8.397 1.00 87.50 86 LEU A CA 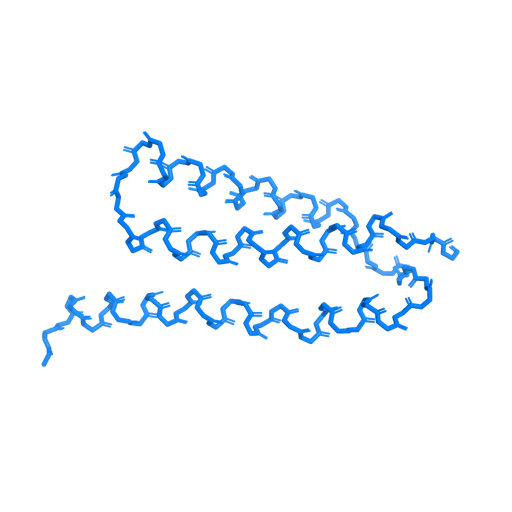1
ATOM 687 C C . LEU A 1 86 ? -14.983 -4.555 9.222 1.00 87.50 86 LEU A C 1
ATOM 689 O O . LEU A 1 86 ? -16.190 -4.607 9.441 1.00 87.50 86 LEU A O 1
ATOM 693 N N . THR A 1 87 ? -14.135 -5.465 9.710 1.00 86.69 87 THR A N 1
ATOM 694 C CA . THR A 1 87 ? -14.580 -6.579 10.570 1.00 86.69 87 THR A CA 1
ATOM 695 C C . THR A 1 87 ? -14.845 -6.173 12.022 1.00 86.69 87 THR A C 1
ATOM 697 O O . THR A 1 87 ? -15.423 -6.954 12.782 1.00 86.69 87 THR A O 1
ATOM 700 N N . ARG A 1 88 ? -14.441 -4.966 12.443 1.00 83.44 88 ARG A N 1
ATOM 701 C CA . ARG A 1 88 ? -14.657 -4.486 13.814 1.00 83.44 88 ARG A CA 1
ATOM 702 C C . ARG A 1 88 ? -15.973 -3.732 13.927 1.00 83.44 88 ARG A C 1
ATOM 704 O O . ARG A 1 88 ? -16.282 -2.858 13.120 1.00 83.44 88 ARG A O 1
ATOM 711 N N . LYS A 1 89 ? -16.726 -4.036 14.987 1.00 72.06 89 LYS A N 1
ATOM 712 C CA . LYS A 1 89 ? -17.904 -3.251 15.360 1.00 72.06 89 LYS A CA 1
ATOM 713 C C . LYS A 1 89 ? -17.455 -1.838 15.737 1.00 72.06 89 LYS A C 1
ATOM 715 O O . LYS A 1 89 ? -16.408 -1.657 16.364 1.00 72.06 89 LYS A O 1
ATOM 720 N N . ARG A 1 90 ? -18.226 -0.850 15.290 1.00 64.50 90 ARG A N 1
ATOM 721 C CA . ARG A 1 90 ? -18.076 0.538 15.724 1.00 64.50 90 ARG A CA 1
ATOM 722 C C . ARG A 1 90 ? -18.544 0.605 17.181 1.00 64.50 90 ARG A C 1
ATOM 724 O O . ARG A 1 90 ? -19.618 0.068 17.454 1.00 64.50 90 ARG A O 1
ATOM 731 N N . THR A 1 91 ? -17.718 1.164 18.062 1.00 57.41 91 THR A N 1
ATOM 732 C CA . THR A 1 91 ? -18.140 1.534 19.417 1.00 57.41 91 THR A CA 1
ATOM 733 C C . THR A 1 91 ? -19.205 2.619 19.354 1.00 57.41 91 THR A C 1
ATOM 735 O O . THR A 1 91 ? -19.133 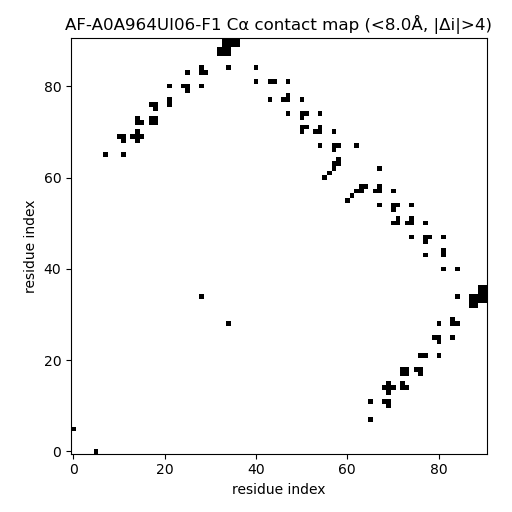3.439 18.404 1.00 57.41 91 THR A O 1
#

Foldseek 3Di:
DDPVVVVLVVLLVLLVVLLVVLVVLLVVLVPDQAADPPDDLVVLVVQLVVLVVQLCCCVPPVVDPSSNSSSVSSNVSSVSNNVSNVPGHHD

pLDDT: mean 92.53, s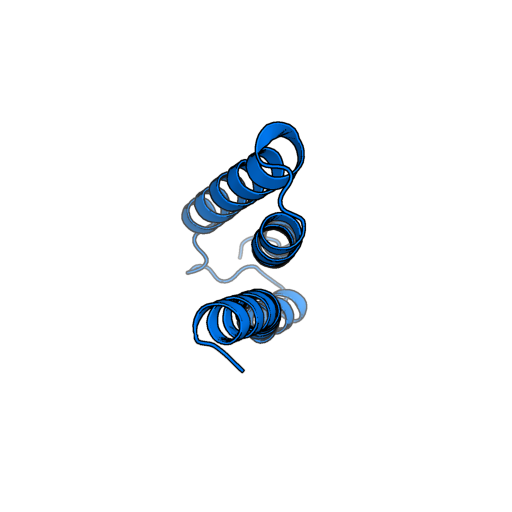td 7.62, range [57.41, 98.56]

Radius of gyration: 15.35 Å; Cα contacts (8 Å, |Δi|>4): 81; chains: 1; bounding box: 46×15×39 Å